Protein AF-A0A4Y3TX33-F1 (afdb_monomer_lite)

pLDDT: mean 84.89, std 13.94, range [36.28, 97.88]

Organism: NCBI:txid104098

Structure (mmCIF, N/CA/C/O backbone):
data_AF-A0A4Y3TX33-F1
#
_entry.id   AF-A0A4Y3TX33-F1
#
loop_
_atom_site.group_PDB
_atom_site.id
_atom_site.type_symbol
_atom_site.label_atom_id
_atom_site.label_alt_id
_atom_site.label_comp_id
_atom_site.label_asym_id
_atom_site.label_entity_id
_atom_site.label_seq_id
_atom_site.pdbx_PDB_ins_code
_atom_site.Cartn_x
_atom_site.Cartn_y
_atom_site.Cartn_z
_atom_site.occupancy
_atom_site.B_iso_or_equiv
_atom_site.auth_seq_id
_atom_site.auth_comp_id
_atom_site.auth_asym_id
_atom_site.auth_atom_id
_atom_site.pdbx_PDB_model_num
ATOM 1 N N . MET A 1 1 ? 17.173 27.881 -4.751 1.00 36.28 1 MET A N 1
ATOM 2 C CA . MET A 1 1 ? 17.541 26.828 -5.725 1.00 36.28 1 MET A CA 1
ATOM 3 C C . MET A 1 1 ? 16.267 26.089 -6.112 1.00 36.28 1 MET A C 1
ATOM 5 O O . MET A 1 1 ? 15.651 25.480 -5.254 1.00 36.28 1 MET A O 1
ATOM 9 N N . SER A 1 2 ? 15.791 26.279 -7.346 1.00 40.56 2 SER A N 1
ATOM 10 C CA . SER A 1 2 ? 14.469 25.826 -7.813 1.00 40.56 2 SER A CA 1
ATOM 11 C C . SER A 1 2 ? 14.466 24.320 -8.104 1.00 40.56 2 SER A C 1
ATOM 13 O O . SER A 1 2 ? 14.797 23.872 -9.203 1.00 40.56 2 SER A O 1
ATOM 15 N N . GLU A 1 3 ? 14.117 23.522 -7.097 1.00 45.66 3 GLU A N 1
ATOM 16 C CA . GLU A 1 3 ? 13.878 22.084 -7.227 1.00 45.66 3 GLU A CA 1
ATOM 17 C C . GLU A 1 3 ? 12.497 21.827 -7.835 1.00 45.66 3 GLU A C 1
ATOM 19 O O . GLU A 1 3 ? 11.519 21.589 -7.131 1.00 45.66 3 GLU A O 1
ATOM 24 N N . LYS A 1 4 ? 12.429 21.942 -9.164 1.00 48.56 4 LYS A N 1
ATOM 25 C CA . LYS A 1 4 ? 11.505 21.289 -10.116 1.00 48.56 4 LYS A CA 1
ATOM 26 C C . LYS A 1 4 ? 11.403 22.205 -11.328 1.00 48.56 4 LYS A C 1
ATOM 28 O O . LYS A 1 4 ? 10.457 22.978 -11.466 1.00 48.56 4 LYS A O 1
ATOM 33 N N . ARG A 1 5 ? 12.368 22.102 -12.246 1.00 52.81 5 ARG A N 1
ATOM 34 C CA . ARG A 1 5 ? 12.178 22.614 -13.609 1.00 52.81 5 ARG A CA 1
ATOM 35 C C . ARG A 1 5 ? 11.069 21.783 -14.262 1.00 52.81 5 ARG A C 1
ATOM 37 O O . ARG A 1 5 ? 11.331 20.731 -14.838 1.00 52.81 5 ARG A O 1
ATOM 44 N N . LYS A 1 6 ? 9.817 22.213 -14.099 1.00 59.69 6 LYS A N 1
ATOM 45 C CA . LYS A 1 6 ? 8.709 21.748 -14.934 1.00 59.69 6 LYS A CA 1
ATOM 46 C C . LYS A 1 6 ? 8.981 22.248 -16.354 1.00 59.69 6 LYS A C 1
ATOM 48 O O . LYS A 1 6 ? 9.400 23.386 -16.540 1.00 59.69 6 LYS A O 1
ATOM 53 N N . LEU A 1 7 ? 8.798 21.380 -17.343 1.00 69.06 7 LEU A N 1
ATOM 54 C CA . LEU A 1 7 ? 8.739 21.823 -18.732 1.00 69.06 7 LEU A CA 1
ATOM 55 C C . LEU A 1 7 ? 7.417 22.567 -18.920 1.00 69.06 7 LEU A C 1
ATOM 57 O O . LEU A 1 7 ? 6.369 22.034 -18.560 1.00 69.06 7 LEU A O 1
ATOM 61 N N . ASN A 1 8 ? 7.480 23.786 -19.450 1.00 75.94 8 ASN A N 1
ATOM 62 C CA . ASN A 1 8 ? 6.320 24.680 -19.538 1.00 75.94 8 ASN A CA 1
ATOM 63 C C . ASN A 1 8 ? 5.580 24.588 -20.881 1.00 75.94 8 ASN A C 1
ATOM 65 O O . ASN A 1 8 ? 4.462 25.078 -20.992 1.00 75.94 8 ASN A O 1
ATOM 69 N N . HIS A 1 9 ? 6.186 23.954 -21.887 1.00 78.44 9 HIS A N 1
ATOM 70 C CA . HIS A 1 9 ? 5.613 23.799 -23.223 1.00 78.44 9 HIS A CA 1
ATOM 71 C C . HIS A 1 9 ? 5.425 22.315 -23.543 1.00 78.44 9 HIS A C 1
ATOM 73 O O . HIS A 1 9 ? 6.318 21.503 -23.283 1.00 78.44 9 HIS A O 1
ATOM 79 N N . SER A 1 10 ? 4.261 21.966 -24.093 1.00 80.81 10 SER A N 1
ATOM 80 C CA . SER A 1 10 ? 3.898 20.603 -24.479 1.00 80.81 10 SER A CA 1
ATOM 81 C C . SER A 1 10 ? 3.452 20.545 -25.939 1.00 80.81 10 SER A C 1
ATOM 83 O O . SER A 1 10 ? 2.805 21.456 -26.450 1.00 80.81 10 SER A O 1
ATOM 85 N N . LEU A 1 11 ? 3.805 19.443 -26.598 1.00 84.19 11 LEU A N 1
ATOM 86 C CA . LEU A 1 11 ? 3.319 19.061 -27.918 1.00 84.19 11 LEU A CA 1
ATOM 87 C C . LEU A 1 11 ? 2.637 17.699 -27.772 1.00 84.19 11 LEU A C 1
ATOM 89 O O . LEU A 1 11 ? 3.235 16.775 -27.218 1.00 84.19 11 LEU A O 1
ATOM 93 N N . LEU A 1 12 ? 1.394 17.579 -28.239 1.00 88.25 12 LEU A N 1
ATOM 94 C CA . LEU A 1 12 ? 0.659 16.316 -28.237 1.00 88.25 12 LEU A CA 1
ATOM 95 C C . LEU A 1 12 ? 0.746 15.689 -29.627 1.00 88.25 12 LEU A C 1
ATOM 97 O O . LEU A 1 12 ? 0.322 16.292 -30.609 1.00 88.25 12 LEU A O 1
ATOM 101 N N . VAL A 1 13 ? 1.291 14.477 -29.694 1.00 88.00 13 VAL A N 1
ATOM 102 C CA . VAL A 1 13 ? 1.445 13.715 -30.937 1.00 88.00 13 VAL A CA 1
ATOM 103 C C . VAL A 1 13 ? 0.616 12.445 -30.820 1.00 88.00 13 VAL A C 1
ATOM 105 O O . VAL A 1 13 ? 0.720 11.729 -29.825 1.00 88.00 13 VAL A O 1
ATOM 108 N N . ARG A 1 14 ? -0.219 12.176 -31.826 1.00 92.69 14 ARG A N 1
ATOM 109 C CA . ARG A 1 14 ? -0.932 10.902 -31.954 1.00 92.69 14 ARG A CA 1
ATOM 110 C C . ARG A 1 14 ? -0.069 9.948 -32.766 1.00 92.69 14 ARG A C 1
ATOM 112 O O . ARG A 1 14 ? 0.432 10.330 -33.819 1.00 92.69 14 ARG A O 1
ATOM 119 N N . LEU A 1 15 ? 0.104 8.742 -32.250 1.00 92.25 15 LEU A N 1
ATOM 120 C CA . LEU A 1 15 ? 0.866 7.669 -32.873 1.00 92.25 15 LEU A CA 1
ATOM 121 C C . LEU A 1 15 ? -0.085 6.502 -33.123 1.00 92.25 15 LEU A C 1
ATOM 123 O O . LEU A 1 15 ? -1.065 6.353 -32.390 1.00 92.25 15 LEU A O 1
ATOM 127 N N . ASP A 1 16 ? 0.207 5.696 -34.137 1.00 95.25 16 ASP A N 1
ATOM 128 C CA . ASP A 1 16 ? -0.404 4.377 -34.249 1.00 95.25 16 ASP A CA 1
ATOM 129 C C . ASP A 1 16 ? 0.120 3.431 -33.151 1.00 95.25 16 ASP A C 1
ATOM 131 O O . ASP A 1 16 ? 1.139 3.692 -32.493 1.00 95.25 16 ASP A O 1
ATOM 135 N N . ASP A 1 17 ? -0.608 2.335 -32.940 1.00 92.56 17 ASP A N 1
ATOM 136 C CA . ASP A 1 17 ? -0.328 1.384 -31.863 1.00 92.56 17 ASP A CA 1
ATOM 137 C C . ASP A 1 17 ? 1.022 0.665 -32.041 1.00 92.56 17 ASP A C 1
ATOM 139 O O . ASP A 1 17 ? 1.701 0.391 -31.047 1.00 92.56 17 ASP A O 1
ATOM 143 N N . ASP A 1 18 ? 1.451 0.398 -33.283 1.00 95.88 18 ASP A N 1
ATOM 144 C CA . ASP A 1 18 ? 2.720 -0.293 -33.563 1.00 95.88 18 ASP A CA 1
ATOM 145 C C . ASP A 1 18 ? 3.915 0.596 -33.195 1.00 95.88 18 ASP A C 1
ATOM 147 O O . ASP A 1 18 ? 4.807 0.195 -32.439 1.00 95.88 18 ASP A O 1
ATOM 151 N N . LEU A 1 19 ? 3.910 1.847 -33.657 1.00 93.00 19 LEU A N 1
ATOM 152 C CA . LEU A 1 19 ? 4.954 2.821 -33.369 1.00 93.00 19 LEU A CA 1
ATOM 153 C C . LEU A 1 19 ? 5.006 3.154 -31.875 1.00 93.00 19 LEU A C 1
ATOM 155 O O . LEU A 1 19 ? 6.095 3.217 -31.291 1.00 93.00 19 LEU A O 1
ATOM 159 N N . TYR A 1 20 ? 3.848 3.316 -31.231 1.00 93.19 20 TYR A N 1
ATOM 160 C CA . TYR A 1 20 ? 3.780 3.513 -29.784 1.00 93.19 20 TYR A CA 1
ATOM 161 C C . TYR A 1 20 ? 4.351 2.313 -29.011 1.00 93.19 20 TYR A C 1
ATOM 163 O O . TYR A 1 20 ? 5.134 2.492 -28.065 1.00 93.19 20 TYR A O 1
ATOM 171 N N . GLY A 1 21 ? 4.016 1.091 -29.437 1.00 90.88 21 GLY A N 1
ATOM 172 C CA . GLY A 1 21 ? 4.545 -0.149 -28.874 1.00 90.88 21 GLY A CA 1
ATOM 173 C C . GLY A 1 21 ? 6.070 -0.215 -28.958 1.00 90.88 21 GLY A C 1
ATOM 174 O O . GLY A 1 21 ? 6.739 -0.411 -27.938 1.00 90.88 21 GLY A O 1
ATOM 175 N N 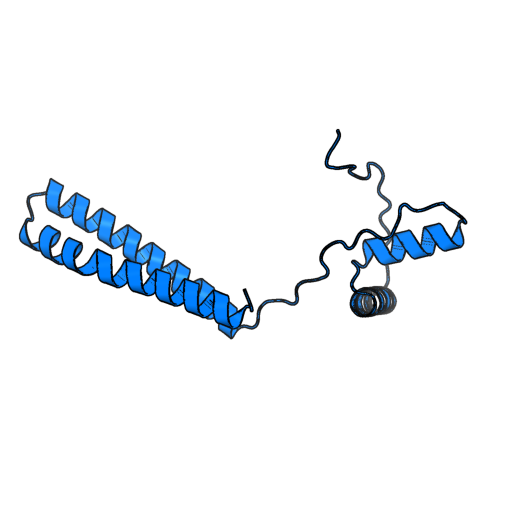. ARG A 1 22 ? 6.636 0.060 -30.139 1.00 94.81 22 ARG A N 1
ATOM 176 C CA . ARG A 1 22 ? 8.093 0.075 -30.370 1.00 94.81 22 ARG A CA 1
ATOM 177 C C . ARG A 1 22 ? 8.816 1.108 -29.510 1.00 94.81 22 ARG A C 1
ATOM 179 O O . ARG A 1 22 ? 9.846 0.793 -28.913 1.00 94.81 22 ARG A O 1
ATOM 186 N N . ILE A 1 23 ? 8.285 2.330 -29.405 1.00 93.19 23 ILE A N 1
ATOM 187 C CA . ILE A 1 23 ? 8.865 3.388 -28.556 1.00 93.19 23 ILE A CA 1
ATOM 188 C C . ILE A 1 23 ? 8.885 2.942 -27.093 1.00 93.19 23 ILE A C 1
ATOM 190 O O . ILE A 1 23 ? 9.881 3.134 -26.391 1.00 93.19 23 ILE A O 1
ATOM 194 N N . THR A 1 24 ? 7.799 2.326 -26.631 1.00 90.44 24 THR A N 1
ATOM 195 C CA . THR A 1 24 ? 7.667 1.864 -25.247 1.00 90.44 24 THR A CA 1
ATOM 196 C C . THR A 1 24 ? 8.634 0.721 -24.939 1.00 90.44 24 THR A C 1
ATOM 198 O O . THR A 1 24 ? 9.283 0.726 -23.889 1.00 90.44 24 THR A O 1
ATOM 201 N N . GLU A 1 25 ? 8.791 -0.233 -25.857 1.00 90.31 25 GLU A N 1
ATOM 202 C CA . GLU A 1 25 ? 9.738 -1.338 -25.704 1.00 90.31 25 GLU A CA 1
ATOM 203 C C . GLU A 1 25 ? 11.193 -0.843 -25.693 1.00 90.31 25 GLU A C 1
ATOM 205 O O . GLU A 1 25 ? 11.979 -1.215 -24.818 1.00 90.31 25 GLU A O 1
ATOM 210 N N . GLN A 1 26 ? 11.541 0.060 -26.609 1.00 90.94 26 GLN A N 1
ATOM 211 C CA . GLN A 1 26 ? 12.865 0.675 -26.680 1.00 90.94 26 GLN A CA 1
ATOM 212 C C . GLN A 1 26 ? 13.184 1.472 -25.406 1.00 90.94 26 GLN A C 1
ATOM 214 O O . GLN A 1 26 ? 14.292 1.385 -24.874 1.00 90.94 26 GLN A O 1
ATOM 219 N N . ALA A 1 27 ? 12.208 2.218 -24.880 1.00 87.31 27 ALA A N 1
ATOM 220 C CA . ALA A 1 27 ? 12.358 2.971 -23.638 1.00 87.31 27 ALA A CA 1
ATOM 221 C C . ALA A 1 27 ? 12.607 2.036 -22.445 1.00 87.31 27 ALA A C 1
ATOM 223 O O . ALA A 1 27 ? 13.504 2.293 -21.640 1.00 87.31 27 ALA A O 1
ATOM 224 N N . ARG A 1 28 ? 11.890 0.903 -22.391 1.00 83.44 28 ARG A N 1
ATOM 225 C CA . ARG A 1 28 ? 12.109 -0.155 -21.396 1.00 83.44 28 ARG A CA 1
ATOM 226 C C . ARG A 1 28 ? 13.525 -0.729 -21.483 1.00 83.44 28 ARG A C 1
ATOM 228 O O . ARG A 1 28 ? 14.180 -0.836 -20.453 1.00 83.44 28 ARG A O 1
ATOM 235 N N . ARG A 1 29 ? 14.022 -1.055 -22.683 1.00 85.00 29 ARG A N 1
ATOM 236 C CA . ARG A 1 29 ? 15.390 -1.587 -22.878 1.00 85.00 29 ARG A CA 1
ATOM 237 C C . ARG A 1 29 ? 16.485 -0.620 -22.405 1.00 85.00 29 ARG A C 1
ATOM 239 O O . ARG A 1 29 ? 17.566 -1.063 -22.038 1.00 85.00 29 ARG A O 1
ATOM 246 N N . GLN A 1 30 ? 16.217 0.687 -22.420 1.00 83.62 30 GLN A N 1
ATOM 247 C CA . GLN A 1 30 ? 17.178 1.735 -22.049 1.00 83.62 30 GLN A CA 1
ATOM 248 C C . GLN A 1 30 ? 17.006 2.283 -20.621 1.00 83.62 30 GLN A C 1
ATOM 250 O O . GLN A 1 30 ? 17.718 3.225 -20.248 1.00 83.62 30 GLN A O 1
ATOM 255 N N . ASP A 1 31 ? 16.076 1.711 -19.848 1.00 80.06 31 ASP A N 1
ATOM 256 C CA . ASP A 1 31 ? 15.717 2.133 -18.490 1.00 80.06 31 ASP A CA 1
ATOM 257 C C . ASP A 1 31 ? 15.334 3.627 -18.405 1.00 80.06 31 ASP A C 1
ATOM 259 O O . ASP A 1 31 ? 15.778 4.381 -17.539 1.00 80.06 31 ASP A O 1
ATOM 263 N N . VAL A 1 32 ? 14.533 4.098 -19.367 1.00 81.62 32 VAL A N 1
ATOM 264 C CA . VAL A 1 32 ? 14.027 5.480 -19.431 1.00 81.62 32 VAL A CA 1
ATOM 265 C C . VAL A 1 32 ? 12.525 5.501 -19.711 1.00 81.62 32 VAL A C 1
ATOM 267 O O . VAL A 1 32 ? 11.934 4.516 -20.144 1.00 81.62 32 VAL A O 1
ATOM 270 N N . THR A 1 33 ? 11.870 6.641 -19.484 1.00 83.25 33 THR A N 1
ATOM 271 C CA . THR A 1 33 ? 10.468 6.820 -19.895 1.00 83.25 33 THR A CA 1
ATOM 272 C C . THR A 1 33 ? 10.369 7.060 -21.404 1.00 83.25 33 THR A C 1
ATOM 274 O O . THR A 1 33 ? 11.263 7.674 -21.991 1.00 83.25 33 THR A O 1
ATOM 277 N N . ALA A 1 34 ? 9.257 6.651 -22.029 1.00 86.69 34 ALA A N 1
ATOM 278 C CA . ALA A 1 34 ? 8.992 6.900 -23.453 1.00 86.69 34 ALA A CA 1
ATOM 279 C C . ALA A 1 34 ? 9.135 8.390 -23.819 1.00 86.69 34 ALA A C 1
ATOM 281 O O . ALA A 1 34 ? 9.808 8.738 -24.785 1.00 86.69 34 ALA A O 1
ATOM 282 N N . ASN A 1 35 ? 8.618 9.290 -22.976 1.00 86.44 35 ASN A N 1
ATOM 283 C CA . ASN A 1 35 ? 8.751 10.738 -23.172 1.00 86.44 35 ASN A CA 1
ATOM 284 C C . ASN A 1 35 ? 10.208 11.219 -23.106 1.00 86.44 35 ASN A C 1
ATOM 286 O O . ASN A 1 35 ? 10.590 12.156 -23.804 1.00 86.44 35 ASN A O 1
ATOM 290 N N . SER A 1 36 ? 11.038 10.632 -22.241 1.00 84.81 36 SER A N 1
ATOM 291 C CA . SER A 1 36 ? 12.469 10.955 -22.191 1.00 84.81 36 SER A CA 1
ATOM 292 C C . SER A 1 36 ? 13.213 10.423 -23.409 1.00 84.81 36 SER A C 1
ATOM 294 O O . SER A 1 36 ? 14.066 11.135 -23.930 1.00 84.81 36 SER A O 1
ATOM 296 N N . LEU A 1 37 ? 12.857 9.228 -23.890 1.00 88.31 37 LEU A N 1
ATOM 297 C CA . LEU A 1 37 ? 13.407 8.670 -25.122 1.00 88.31 37 LEU A CA 1
ATOM 298 C C . LEU A 1 37 ? 13.088 9.570 -26.324 1.00 88.31 37 LEU A C 1
ATOM 300 O O . LEU A 1 37 ? 14.010 10.014 -26.995 1.00 88.31 37 LEU A O 1
ATOM 304 N N . VAL A 1 38 ? 11.814 9.921 -26.532 1.00 90.12 38 VAL A N 1
ATOM 305 C CA . VAL A 1 38 ? 11.380 10.776 -27.654 1.00 90.12 38 VAL A CA 1
ATOM 306 C C . VAL A 1 38 ? 12.069 12.139 -27.618 1.00 90.12 38 VAL A C 1
ATOM 308 O O . VAL A 1 38 ? 12.625 12.574 -28.623 1.00 90.12 38 VAL A O 1
ATOM 311 N N . ARG A 1 39 ? 12.108 12.801 -26.453 1.00 86.12 39 ARG A N 1
ATOM 312 C CA . ARG A 1 39 ? 12.798 14.096 -26.310 1.00 86.12 39 ARG A CA 1
ATOM 313 C C . ARG A 1 39 ? 14.285 13.997 -26.626 1.00 86.12 39 ARG A C 1
ATOM 315 O O . ARG A 1 39 ? 14.822 14.909 -27.243 1.00 86.12 39 ARG A O 1
ATOM 322 N N . ARG A 1 40 ? 14.934 12.903 -26.219 1.00 85.81 40 ARG A N 1
ATOM 323 C CA . ARG A 1 40 ? 16.340 12.653 -26.531 1.00 85.81 40 ARG A CA 1
ATOM 324 C C . ARG A 1 40 ? 16.556 12.486 -28.026 1.00 85.81 40 ARG A C 1
ATOM 326 O O . ARG A 1 40 ? 17.354 13.215 -28.593 1.00 85.81 40 ARG A O 1
ATOM 333 N N . THR A 1 41 ? 15.784 11.616 -28.666 1.00 89.69 41 THR A N 1
ATOM 334 C CA . THR A 1 41 ? 15.878 11.380 -30.110 1.00 89.69 41 THR A CA 1
ATOM 335 C C . THR A 1 41 ? 15.633 12.654 -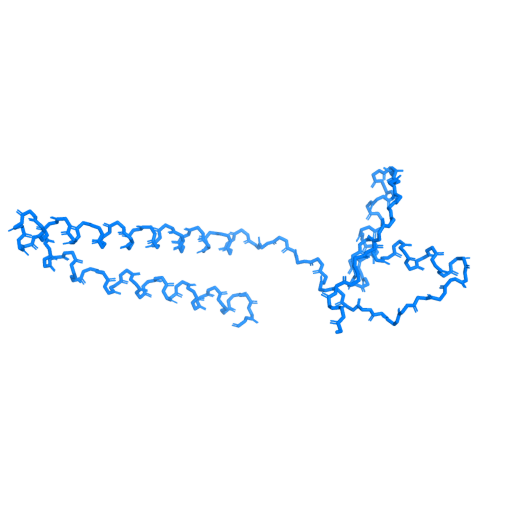30.917 1.00 89.69 41 THR A C 1
ATOM 337 O O . THR A 1 41 ? 16.367 12.929 -31.863 1.00 89.69 41 THR A O 1
ATOM 340 N N . MET A 1 42 ? 14.645 13.467 -30.533 1.00 90.31 42 MET A N 1
ATOM 341 C CA . MET A 1 42 ? 14.386 14.750 -31.191 1.00 90.31 42 MET A CA 1
ATOM 342 C C . MET A 1 42 ? 15.532 15.738 -30.988 1.00 90.31 42 MET A C 1
ATOM 344 O O . MET A 1 42 ? 15.941 16.390 -31.942 1.00 90.31 42 MET A O 1
ATOM 348 N N . ALA A 1 43 ? 16.059 15.850 -29.770 1.00 88.19 43 ALA A N 1
ATOM 349 C CA . ALA A 1 43 ? 17.165 16.756 -29.502 1.00 88.19 43 ALA A CA 1
ATOM 350 C C . ALA A 1 43 ? 18.435 16.345 -30.255 1.00 88.19 43 ALA A C 1
ATOM 352 O O . ALA A 1 43 ? 19.065 17.201 -30.864 1.00 88.19 43 ALA A O 1
ATOM 353 N N . ASP A 1 44 ? 18.747 15.047 -30.296 1.00 87.12 44 ASP A N 1
ATOM 354 C CA . ASP A 1 44 ? 19.865 14.504 -31.072 1.00 87.12 44 ASP A CA 1
ATOM 355 C C . ASP A 1 44 ? 19.684 14.817 -32.571 1.00 87.12 44 ASP A C 1
ATOM 357 O O . ASP A 1 44 ? 20.611 15.281 -33.229 1.00 87.12 44 ASP A O 1
ATOM 361 N N . THR A 1 45 ? 18.463 14.658 -33.101 1.00 92.12 45 THR A N 1
ATOM 362 C CA . THR A 1 45 ? 18.133 14.966 -34.508 1.00 92.12 45 THR A CA 1
ATOM 363 C C . THR A 1 45 ? 18.254 16.462 -34.821 1.00 92.12 45 THR A C 1
ATOM 365 O O . THR A 1 45 ? 18.694 16.841 -35.902 1.00 92.12 45 THR A O 1
ATOM 368 N N . LEU A 1 46 ? 17.876 17.325 -33.877 1.00 92.00 46 LEU A N 1
ATOM 369 C CA . LEU A 1 46 ? 17.890 18.783 -34.031 1.00 92.00 46 LEU A CA 1
ATOM 370 C C . LEU A 1 46 ? 19.217 19.425 -33.594 1.00 92.00 46 LEU A C 1
ATOM 372 O O . LEU A 1 46 ? 19.305 20.650 -33.547 1.00 92.00 46 LEU A O 1
ATOM 376 N N . SER A 1 47 ? 20.239 18.630 -33.250 1.00 87.31 47 SER A N 1
ATOM 377 C CA . SER A 1 47 ? 21.497 19.109 -32.649 1.00 87.31 47 SER A CA 1
ATOM 378 C C . SER A 1 47 ? 21.285 20.008 -31.417 1.00 87.31 47 SER A C 1
ATOM 380 O O . SER A 1 47 ? 22.048 20.941 -31.165 1.00 87.31 47 SER A O 1
ATOM 382 N N . TYR A 1 48 ? 20.226 19.753 -30.645 1.00 82.69 48 TYR A N 1
ATOM 383 C CA . TYR A 1 48 ? 19.876 20.538 -29.469 1.00 82.69 48 TYR A CA 1
ATOM 384 C C . TYR A 1 48 ? 20.579 19.987 -28.219 1.00 82.69 48 TYR A C 1
ATOM 386 O O . TYR A 1 48 ? 20.436 18.801 -27.906 1.00 82.69 48 TYR A O 1
ATOM 394 N N . PRO A 1 49 ? 21.304 20.821 -27.451 1.00 78.38 49 PRO A N 1
ATOM 395 C CA . PRO A 1 49 ? 22.023 20.355 -26.275 1.00 78.38 49 PRO A CA 1
ATOM 396 C C . PRO A 1 49 ? 21.050 19.961 -25.160 1.00 78.38 49 PRO A C 1
ATOM 398 O O . PRO A 1 49 ? 20.305 20.789 -24.631 1.00 78.38 49 PRO A O 1
ATOM 401 N N . LEU A 1 50 ? 21.088 18.689 -24.759 1.00 70.12 50 LEU A N 1
ATOM 402 C CA . LEU A 1 50 ? 20.361 18.209 -23.589 1.00 70.12 50 LEU A CA 1
ATOM 403 C C . LEU A 1 50 ? 21.232 18.225 -22.331 1.00 70.12 50 LEU A C 1
ATOM 405 O O . LEU A 1 50 ? 22.432 17.953 -22.400 1.00 70.12 50 LEU A O 1
ATOM 409 N N . PRO A 1 51 ? 20.634 18.483 -21.153 1.00 68.06 51 PRO A N 1
ATOM 410 C CA . PRO A 1 51 ? 21.313 18.243 -19.890 1.00 68.06 51 PRO A CA 1
ATOM 411 C C . PRO A 1 51 ? 21.700 16.756 -19.756 1.00 68.06 51 PRO A C 1
ATOM 413 O O . PRO A 1 51 ? 21.046 15.892 -20.352 1.00 68.06 51 PRO A O 1
ATOM 416 N N . PRO A 1 52 ? 22.735 16.438 -18.955 1.00 65.25 52 PRO A N 1
ATOM 417 C CA . PRO A 1 52 ? 23.208 15.069 -18.768 1.00 65.25 52 PRO A CA 1
ATOM 418 C C . PRO A 1 52 ? 22.075 14.132 -18.336 1.00 65.25 52 PRO A C 1
ATOM 420 O O . PRO A 1 52 ? 21.159 14.544 -17.619 1.00 65.25 52 PRO A O 1
ATOM 423 N N . LYS A 1 53 ? 22.147 12.869 -18.790 1.00 61.53 53 LYS A N 1
ATOM 424 C CA . LYS A 1 53 ? 21.114 11.834 -18.607 1.00 61.53 53 LYS A CA 1
ATOM 425 C C . LYS A 1 53 ? 20.675 11.772 -17.141 1.00 61.53 53 LYS A C 1
ATOM 427 O O . LYS A 1 53 ? 21.354 11.185 -16.306 1.00 61.53 53 LYS A O 1
ATOM 432 N N . GLN A 1 54 ? 19.514 12.346 -16.837 1.00 57.31 54 GLN A N 1
ATOM 433 C CA . GLN A 1 54 ? 18.871 12.144 -15.547 1.00 57.31 54 GLN A CA 1
ATOM 434 C C . GLN A 1 54 ? 18.151 10.800 -15.591 1.00 57.31 54 GLN A C 1
ATOM 436 O O . GLN A 1 54 ? 17.229 10.597 -16.386 1.00 57.31 54 GLN A O 1
ATOM 441 N N . THR A 1 55 ? 18.591 9.870 -14.750 1.00 53.44 55 THR A N 1
ATOM 442 C CA . THR A 1 55 ? 17.901 8.609 -14.490 1.00 53.44 55 THR A CA 1
ATOM 443 C C . THR A 1 55 ? 16.609 8.917 -13.738 1.00 53.44 55 THR A C 1
ATOM 445 O O . THR A 1 55 ? 16.537 8.929 -12.512 1.00 53.44 55 THR A O 1
ATOM 448 N N . VAL A 1 56 ? 15.551 9.232 -14.479 1.00 57.09 56 VAL A N 1
ATOM 449 C CA . VAL A 1 56 ? 14.204 9.204 -13.909 1.00 57.09 56 VAL A CA 1
ATOM 450 C C . VAL A 1 56 ? 13.909 7.737 -13.629 1.00 57.09 56 VAL A C 1
ATOM 452 O O . VAL A 1 56 ? 13.975 6.945 -14.566 1.00 57.09 56 VAL A O 1
ATOM 455 N N . LYS A 1 57 ? 13.628 7.384 -12.361 1.00 54.22 57 LYS A N 1
ATOM 456 C CA . LYS A 1 57 ? 13.274 6.012 -11.957 1.00 54.22 57 LYS A CA 1
ATOM 457 C C . LYS A 1 57 ? 12.321 5.421 -12.988 1.00 54.22 57 LYS A C 1
ATOM 459 O O . LYS A 1 57 ? 11.232 5.957 -13.207 1.00 54.22 57 LYS A O 1
ATOM 464 N N . ALA A 1 58 ? 12.801 4.375 -13.644 1.00 56.97 58 ALA A N 1
ATOM 465 C CA . ALA A 1 58 ? 12.119 3.730 -14.735 1.00 56.97 58 ALA A CA 1
ATOM 466 C C . ALA A 1 58 ? 10.762 3.174 -14.311 1.00 56.97 58 ALA A C 1
ATOM 468 O O . ALA A 1 58 ? 10.433 3.062 -13.127 1.00 56.97 58 ALA A O 1
ATOM 469 N N . PHE A 1 59 ? 9.986 2.837 -15.336 1.00 52.25 59 PHE A N 1
ATOM 470 C CA . PHE A 1 59 ? 8.766 2.054 -15.262 1.00 52.25 59 PHE A CA 1
ATOM 471 C C . PHE A 1 59 ? 8.880 0.959 -14.189 1.00 52.25 59 PHE A C 1
ATOM 473 O O . PHE A 1 59 ? 9.590 -0.028 -14.372 1.00 52.25 59 PHE A O 1
ATOM 480 N N . ALA A 1 60 ? 8.185 1.134 -13.063 1.00 59.38 60 ALA A N 1
ATOM 481 C CA . ALA A 1 60 ? 8.009 0.051 -12.112 1.00 59.38 60 ALA A CA 1
ATOM 482 C C . ALA A 1 60 ? 6.978 -0.904 -12.729 1.00 59.38 60 ALA A C 1
ATOM 484 O O . ALA A 1 60 ? 5.847 -0.465 -12.970 1.00 59.38 60 ALA A O 1
ATOM 485 N N . PRO A 1 61 ? 7.331 -2.169 -13.030 1.00 61.81 61 PRO A N 1
ATOM 486 C CA . PRO A 1 61 ? 6.346 -3.126 -13.507 1.00 61.81 61 PRO A CA 1
ATOM 487 C C . PRO A 1 61 ? 5.176 -3.197 -12.515 1.00 61.81 61 PRO A C 1
ATOM 489 O O . PRO A 1 61 ? 5.385 -3.004 -11.308 1.00 61.81 61 PRO A O 1
ATOM 492 N N . PRO A 1 62 ? 3.940 -3.438 -12.994 1.00 65.94 62 PRO A N 1
ATOM 493 C CA . PRO A 1 62 ? 2.813 -3.636 -12.098 1.00 65.94 62 PRO A CA 1
ATOM 494 C C . PRO A 1 62 ? 3.183 -4.725 -11.093 1.00 65.94 62 PRO A C 1
ATOM 496 O O . PRO A 1 62 ? 3.751 -5.755 -11.462 1.00 65.94 62 PRO A O 1
ATOM 499 N N . LYS A 1 63 ? 2.917 -4.462 -9.809 1.00 73.75 63 LYS A N 1
ATOM 500 C CA . LYS A 1 63 ? 3.267 -5.408 -8.748 1.00 73.75 63 LYS A CA 1
ATOM 501 C C . LYS A 1 63 ? 2.629 -6.764 -9.057 1.00 73.75 63 LYS A C 1
ATOM 503 O O . LYS A 1 63 ? 1.463 -6.768 -9.460 1.00 73.75 63 LYS A O 1
ATOM 508 N N . PRO A 1 64 ? 3.343 -7.883 -8.855 1.00 84.12 64 PRO A N 1
ATOM 509 C CA . PRO A 1 64 ? 2.749 -9.204 -8.996 1.00 84.12 64 PRO A CA 1
ATOM 510 C C . PRO A 1 64 ? 1.456 -9.323 -8.180 1.00 84.12 64 PRO A C 1
ATOM 512 O O . PRO A 1 64 ? 1.365 -8.745 -7.095 1.00 84.12 64 PRO A O 1
ATOM 515 N N . GLU A 1 65 ? 0.474 -10.080 -8.672 1.00 84.56 65 GLU A N 1
ATOM 516 C CA . GLU A 1 65 ? -0.838 -10.214 -8.014 1.00 84.5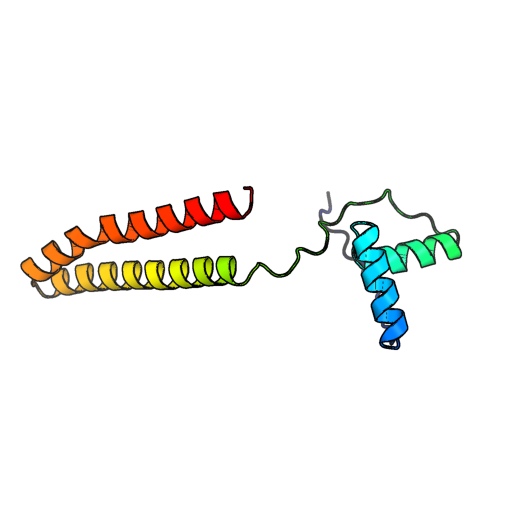6 65 GLU A CA 1
ATOM 517 C C . GLU A 1 65 ? -0.715 -10.665 -6.550 1.00 84.56 65 GLU A C 1
ATOM 519 O O . GLU A 1 65 ? -1.341 -10.082 -5.671 1.00 84.56 65 GLU A O 1
ATOM 524 N N . TYR A 1 66 ? 0.202 -11.589 -6.243 1.00 82.62 66 TYR A N 1
ATOM 525 C CA . TYR A 1 66 ? 0.438 -12.032 -4.863 1.00 82.62 66 TYR A CA 1
ATOM 526 C C . TYR A 1 66 ? 0.916 -10.902 -3.927 1.00 82.62 66 TYR A C 1
ATOM 528 O O . TYR A 1 66 ? 0.612 -10.910 -2.736 1.00 82.62 66 TYR A O 1
ATOM 536 N N . ILE A 1 67 ? 1.635 -9.896 -4.445 1.00 86.75 67 ILE A N 1
ATOM 537 C CA . ILE A 1 67 ? 2.006 -8.706 -3.667 1.00 86.75 67 ILE A CA 1
ATOM 538 C C . ILE A 1 67 ? 0.787 -7.811 -3.459 1.00 86.75 67 ILE A C 1
ATOM 540 O O . ILE A 1 67 ? 0.628 -7.252 -2.376 1.00 86.75 67 ILE A O 1
ATOM 544 N N . LYS A 1 68 ? -0.080 -7.662 -4.468 1.00 88.25 68 LYS A N 1
ATOM 545 C CA . LYS A 1 68 ? -1.315 -6.876 -4.332 1.00 88.25 68 LYS A CA 1
ATOM 546 C C . LYS A 1 68 ? -2.232 -7.465 -3.261 1.00 88.25 68 LYS A C 1
ATOM 548 O O . LYS A 1 68 ? -2.758 -6.700 -2.456 1.00 88.25 68 LYS A O 1
ATOM 553 N N . GLU A 1 69 ? -2.346 -8.789 -3.180 1.00 90.62 69 GLU A N 1
ATOM 554 C CA . GLU A 1 69 ? -3.105 -9.445 -2.107 1.00 90.62 69 GLU A CA 1
ATOM 555 C C . GLU A 1 69 ? -2.522 -9.157 -0.718 1.00 90.62 69 GLU A C 1
ATOM 557 O O . GLU A 1 69 ? -3.269 -8.878 0.215 1.00 90.62 69 GLU A O 1
ATOM 562 N N . LEU A 1 70 ? -1.192 -9.101 -0.570 1.00 90.81 70 LEU A N 1
ATOM 563 C CA . LEU A 1 70 ? -0.573 -8.676 0.695 1.00 90.81 70 LEU A CA 1
ATOM 564 C C . LEU A 1 70 ? -0.904 -7.223 1.061 1.00 90.81 70 LEU A C 1
ATOM 566 O O . LEU A 1 70 ? -1.049 -6.905 2.242 1.00 90.81 70 LEU A O 1
ATOM 570 N N . TYR A 1 71 ? -1.023 -6.334 0.072 1.00 89.56 71 TYR A N 1
ATOM 571 C CA . TYR A 1 71 ? -1.470 -4.958 0.300 1.00 89.56 71 TYR A CA 1
ATOM 572 C C . TYR A 1 71 ? -2.926 -4.898 0.764 1.00 89.56 71 TYR A C 1
ATOM 574 O O . TYR A 1 71 ? -3.199 -4.211 1.747 1.00 89.56 71 TYR A O 1
ATOM 582 N N . ARG A 1 72 ? -3.822 -5.647 0.111 1.00 92.31 72 ARG A N 1
ATOM 583 C CA . ARG A 1 72 ? -5.237 -5.744 0.502 1.00 92.31 72 ARG A CA 1
ATOM 584 C C . ARG A 1 72 ? -5.388 -6.312 1.907 1.00 92.31 72 ARG A C 1
ATOM 586 O O . ARG A 1 72 ? -6.049 -5.714 2.745 1.00 92.31 72 ARG A O 1
ATOM 593 N N . LEU A 1 73 ? -4.690 -7.408 2.204 1.00 93.75 73 LEU A N 1
ATOM 594 C CA . LEU A 1 73 ? -4.718 -8.027 3.527 1.00 93.75 73 LEU A CA 1
ATOM 595 C C . LEU A 1 73 ? -4.226 -7.061 4.614 1.00 93.75 73 LEU A C 1
ATOM 597 O O . LEU A 1 73 ? -4.826 -6.970 5.685 1.00 93.75 73 LEU A O 1
ATOM 601 N N . ARG A 1 74 ? -3.157 -6.302 4.343 1.00 93.31 74 ARG A N 1
ATOM 602 C CA . ARG A 1 74 ? -2.659 -5.268 5.263 1.00 93.31 74 ARG A CA 1
ATOM 603 C C . ARG A 1 74 ? -3.711 -4.188 5.524 1.00 93.31 74 ARG A C 1
ATOM 605 O O . ARG A 1 74 ? -3.844 -3.758 6.666 1.00 93.31 74 ARG A O 1
ATOM 612 N N . GLU A 1 75 ? -4.403 -3.733 4.486 1.00 91.88 75 GLU A N 1
ATOM 613 C CA . GLU A 1 75 ? -5.463 -2.728 4.586 1.00 91.88 75 GLU A CA 1
ATOM 614 C C . GLU A 1 75 ? -6.628 -3.240 5.437 1.00 91.88 75 GLU A C 1
ATOM 616 O O . GLU A 1 75 ? -6.915 -2.639 6.471 1.00 91.88 75 GLU A O 1
ATOM 621 N N . SER A 1 76 ? -7.175 -4.418 5.126 1.00 95.12 76 SER A N 1
ATOM 622 C CA . SER A 1 76 ? -8.255 -5.027 5.915 1.00 95.12 76 SER A CA 1
ATOM 623 C C . SER A 1 76 ? -7.862 -5.267 7.378 1.00 95.12 76 SER A C 1
ATOM 625 O O . SER A 1 76 ? -8.662 -5.059 8.287 1.00 95.12 76 SER A O 1
ATOM 627 N N . THR A 1 77 ? -6.611 -5.659 7.642 1.00 93.19 77 THR A N 1
ATOM 628 C CA . THR A 1 77 ? -6.127 -5.852 9.022 1.00 93.19 77 THR A CA 1
ATOM 629 C C . THR A 1 77 ? -6.000 -4.516 9.770 1.00 93.19 77 THR A C 1
ATOM 631 O O . THR A 1 77 ? -6.266 -4.441 10.970 1.00 93.19 77 THR A O 1
ATOM 634 N N . ALA A 1 78 ? -5.612 -3.439 9.080 1.00 89.44 78 ALA A N 1
ATOM 635 C CA . ALA A 1 78 ? -5.548 -2.105 9.672 1.00 89.44 78 ALA A CA 1
ATOM 636 C C . ALA A 1 78 ? -6.949 -1.544 9.969 1.00 89.44 78 ALA A C 1
ATOM 638 O O . ALA A 1 78 ? -7.151 -0.962 11.036 1.00 89.44 78 ALA A O 1
ATOM 639 N N . GLU A 1 79 ? -7.914 -1.763 9.075 1.00 93.94 79 GLU A N 1
ATOM 640 C CA . GLU A 1 79 ? -9.325 -1.422 9.295 1.00 93.94 79 GLU A CA 1
ATOM 641 C C . GLU A 1 79 ? -9.898 -2.167 10.504 1.00 93.94 79 GLU A C 1
ATOM 643 O O . GLU A 1 79 ? -10.492 -1.541 11.383 1.00 93.94 79 GLU A O 1
ATOM 648 N N . LEU A 1 80 ? -9.636 -3.475 10.608 1.00 94.94 80 LEU A N 1
ATOM 649 C CA . LEU A 1 80 ? -10.009 -4.284 11.769 1.00 94.94 80 LEU A CA 1
ATOM 650 C C . LEU A 1 80 ? -9.420 -3.713 13.067 1.00 94.94 80 LEU A C 1
ATOM 652 O O . LEU A 1 80 ? -10.134 -3.574 14.058 1.00 94.94 80 LEU A O 1
ATOM 656 N N . CYS A 1 81 ? -8.136 -3.338 13.062 1.00 93.38 81 CYS A N 1
ATOM 657 C CA . CYS A 1 81 ? -7.492 -2.715 14.219 1.00 93.38 81 CYS A CA 1
ATOM 658 C C . CYS A 1 81 ? -8.173 -1.394 14.607 1.00 93.38 81 CYS A C 1
ATOM 660 O O . CYS A 1 81 ? -8.397 -1.141 15.790 1.00 93.38 81 CYS A O 1
ATOM 662 N N . GLY A 1 82 ? -8.510 -0.554 13.623 1.00 93.38 82 GLY A N 1
ATOM 663 C CA . GLY A 1 82 ? -9.229 0.699 13.850 1.00 93.38 82 GLY A CA 1
ATOM 664 C C . GLY A 1 82 ? -10.611 0.466 14.459 1.00 93.38 82 GLY A C 1
ATOM 665 O O . GLY A 1 82 ? -10.962 1.109 15.447 1.00 93.38 82 GLY A O 1
ATOM 666 N N . ALA A 1 83 ? -11.364 -0.497 13.925 1.00 95.69 83 ALA A N 1
ATOM 667 C CA . ALA A 1 83 ? -12.677 -0.877 14.439 1.00 95.69 83 ALA A CA 1
ATOM 668 C C . ALA A 1 83 ? -12.605 -1.418 15.878 1.00 95.69 83 ALA A C 1
ATOM 670 O O . ALA A 1 83 ? -13.408 -1.016 16.719 1.00 95.69 83 ALA A O 1
ATOM 671 N N . LEU A 1 84 ? -11.612 -2.258 16.189 1.00 95.75 84 LEU A N 1
ATOM 672 C CA . LEU A 1 84 ? -11.357 -2.773 17.542 1.00 95.75 84 LEU A CA 1
ATOM 673 C C . LEU A 1 84 ? -11.074 -1.654 18.549 1.00 95.75 84 LEU A C 1
ATOM 675 O O . LEU A 1 84 ? -11.628 -1.666 19.645 1.00 95.75 84 LEU A O 1
ATOM 679 N N . VAL A 1 85 ? -10.267 -0.659 18.171 1.00 97.00 85 VAL A N 1
ATOM 680 C CA . VAL A 1 85 ? -9.993 0.510 19.022 1.00 97.00 85 VAL A CA 1
ATOM 681 C C . VAL A 1 85 ? -11.271 1.314 19.273 1.00 97.00 85 VAL A C 1
ATOM 683 O O . VAL A 1 85 ? -11.557 1.671 20.414 1.00 97.00 85 VAL A O 1
ATOM 686 N N . GLN A 1 86 ? -12.074 1.574 18.236 1.00 97.62 86 GLN A N 1
ATOM 687 C CA . GLN A 1 86 ? -13.347 2.289 18.400 1.00 97.62 86 GLN A CA 1
ATOM 688 C C . GLN A 1 86 ? -14.325 1.512 19.291 1.00 97.62 86 GLN A C 1
ATOM 690 O O . GLN A 1 86 ? -14.959 2.095 20.170 1.00 97.62 86 GLN A O 1
ATOM 695 N N . TYR A 1 87 ? -14.397 0.191 19.126 1.00 97.06 87 TYR A N 1
ATOM 696 C CA . TYR A 1 87 ? -15.185 -0.688 19.986 1.00 97.06 87 TYR A CA 1
ATOM 697 C C . TYR A 1 87 ? -14.711 -0.644 21.448 1.00 97.06 87 TYR A C 1
ATOM 699 O O . TYR A 1 87 ? -15.534 -0.512 22.357 1.00 97.06 87 TYR A O 1
ATOM 707 N N . ALA A 1 88 ? -13.399 -0.691 21.698 1.00 96.25 88 ALA A N 1
ATOM 708 C CA . ALA A 1 88 ? -12.825 -0.597 23.042 1.00 96.25 88 ALA A CA 1
ATOM 709 C C . ALA A 1 88 ? -13.142 0.753 23.712 1.00 96.25 88 ALA A C 1
ATOM 711 O O . ALA A 1 88 ? -13.470 0.795 24.899 1.00 96.25 88 ALA A O 1
ATOM 712 N N . ILE A 1 89 ? -13.101 1.853 22.952 1.00 96.81 89 ILE A N 1
ATOM 713 C CA . ILE A 1 89 ? -13.485 3.189 23.433 1.00 96.81 89 ILE A CA 1
ATOM 714 C C . ILE A 1 89 ? -14.973 3.220 23.787 1.00 96.81 89 ILE A C 1
ATOM 716 O O . ILE A 1 89 ? -15.337 3.674 24.873 1.00 96.81 89 ILE A O 1
ATOM 720 N N . LYS A 1 90 ? -15.835 2.729 22.890 1.00 97.88 90 LYS A N 1
ATOM 721 C CA . LYS A 1 90 ? -17.288 2.806 23.063 1.00 97.88 90 LYS A CA 1
ATOM 722 C C . LYS A 1 90 ? -17.777 1.928 24.216 1.00 97.88 90 LYS A C 1
ATOM 724 O O . LYS A 1 90 ? -18.512 2.404 25.074 1.00 97.88 90 LYS A O 1
ATOM 729 N N . SER A 1 91 ? -17.280 0.695 24.309 1.00 97.25 91 SER A N 1
ATOM 730 C CA . SER A 1 91 ? -17.565 -0.210 25.434 1.00 97.25 91 SER A CA 1
ATOM 731 C C . SER A 1 91 ? -17.144 0.378 26.783 1.00 97.25 91 SER A C 1
ATOM 733 O O . SER A 1 91 ? -17.889 0.256 27.753 1.00 97.25 91 SER A O 1
ATOM 735 N N . ARG A 1 92 ? -16.008 1.086 26.856 1.00 96.81 92 ARG A N 1
ATOM 736 C CA . ARG A 1 92 ? -15.601 1.817 28.065 1.00 96.81 92 ARG A CA 1
ATOM 737 C C . ARG A 1 92 ? -16.564 2.955 28.410 1.00 96.81 92 ARG A C 1
ATOM 739 O O . ARG A 1 92 ? -16.911 3.106 29.578 1.00 96.81 92 ARG A O 1
ATOM 746 N N . GLN A 1 93 ? -16.959 3.762 27.424 1.00 97.25 93 GLN A N 1
ATOM 747 C CA . GLN A 1 93 ? -17.894 4.880 27.620 1.00 97.25 93 GLN A CA 1
ATOM 748 C C . GLN A 1 93 ? -19.262 4.405 28.120 1.00 97.25 93 GLN A C 1
ATOM 750 O O . GLN A 1 93 ? -19.854 5.051 28.978 1.00 97.25 93 GLN A O 1
ATOM 755 N N . ASP A 1 94 ? -19.716 3.257 27.624 1.00 97.50 94 ASP A N 1
ATOM 756 C CA . ASP A 1 94 ? -21.007 2.665 27.974 1.00 97.50 94 ASP A CA 1
ATOM 757 C C . ASP A 1 94 ? -20.933 1.797 29.256 1.00 97.50 94 ASP A C 1
ATOM 759 O O . ASP A 1 94 ? -21.920 1.191 29.663 1.00 97.50 94 ASP A O 1
ATOM 763 N N . GLY A 1 95 ? -19.771 1.731 29.923 1.00 96.06 95 GLY A N 1
ATOM 764 C CA . GLY A 1 95 ? -19.587 1.009 31.190 1.00 96.06 95 GLY A CA 1
ATOM 765 C C . GLY A 1 95 ? -19.440 -0.514 31.060 1.00 96.06 95 GLY A C 1
ATOM 766 O O . GLY A 1 95 ? -19.409 -1.222 32.067 1.00 96.06 95 GLY A O 1
ATOM 767 N N . HIS A 1 96 ? -19.300 -1.043 29.843 1.00 96.88 96 HIS A N 1
ATOM 768 C CA . HIS A 1 96 ? -19.105 -2.468 29.575 1.00 96.88 96 HIS A CA 1
ATOM 769 C C . HIS A 1 96 ? -17.640 -2.888 29.785 1.00 96.88 96 HIS A C 1
ATOM 771 O O . HIS A 1 96 ? -16.881 -3.107 28.840 1.00 96.88 96 HIS A O 1
ATOM 777 N N . THR A 1 97 ? -17.239 -3.031 31.049 1.00 93.44 97 THR A N 1
ATOM 778 C CA . THR A 1 97 ? -15.850 -3.307 31.463 1.00 93.44 97 THR A CA 1
ATOM 779 C C . THR A 1 97 ? -15.273 -4.609 30.902 1.00 93.44 97 THR A C 1
ATOM 781 O O . THR A 1 97 ? -14.120 -4.622 30.478 1.00 93.44 97 THR A O 1
ATOM 784 N N . VAL A 1 98 ? -16.066 -5.684 30.841 1.00 95.88 98 VAL A N 1
ATOM 785 C CA . VAL A 1 98 ? -15.635 -6.975 30.270 1.00 95.88 98 VAL A CA 1
ATOM 786 C C . VAL A 1 98 ? -15.382 -6.848 28.768 1.00 95.88 98 VAL A C 1
ATOM 788 O O . VAL A 1 98 ? -14.331 -7.254 28.286 1.00 95.88 98 VAL A O 1
ATOM 791 N N . ALA A 1 99 ? -16.308 -6.224 28.034 1.00 93.75 99 ALA A N 1
ATOM 792 C CA . ALA A 1 99 ? -16.177 -6.010 26.593 1.00 93.75 99 ALA A CA 1
ATOM 793 C C . ALA A 1 99 ? -14.946 -5.158 26.245 1.00 93.75 99 ALA A C 1
ATOM 795 O O . ALA A 1 99 ? -14.210 -5.494 25.318 1.00 93.75 99 ALA A O 1
ATOM 796 N N . HIS A 1 100 ? -14.702 -4.096 27.016 1.00 96.38 100 HIS A N 1
ATOM 797 C CA . HIS A 1 100 ? -13.507 -3.268 26.882 1.00 96.38 100 HIS A CA 1
ATOM 798 C C . HIS A 1 100 ? -12.228 -4.079 27.129 1.00 96.38 100 HIS A C 1
ATOM 800 O O . HIS A 1 100 ? -11.318 -4.053 26.304 1.00 96.38 100 HIS A O 1
ATOM 806 N N . ALA A 1 101 ? -12.171 -4.835 28.230 1.00 95.62 101 ALA A N 1
ATOM 807 C CA . ALA A 1 101 ? -10.994 -5.619 28.589 1.00 95.62 101 ALA A CA 1
ATOM 808 C C . ALA A 1 101 ? -10.665 -6.699 27.546 1.00 95.62 101 ALA A C 1
ATOM 810 O O . ALA A 1 101 ? -9.498 -6.888 27.212 1.00 95.62 101 ALA A O 1
ATOM 811 N N . GLU A 1 102 ? -11.674 -7.387 27.005 1.00 96.56 102 GLU A N 1
ATOM 812 C CA . GLU A 1 102 ? -11.467 -8.378 25.942 1.00 96.56 102 GLU A CA 1
ATOM 813 C C . GLU A 1 102 ? -10.996 -7.731 24.632 1.00 96.56 102 GLU A C 1
ATOM 815 O O . GLU A 1 102 ? -10.098 -8.255 23.975 1.00 96.56 102 GLU A O 1
ATOM 820 N N . ALA A 1 103 ? -11.517 -6.554 24.272 1.00 93.50 103 ALA A N 1
ATOM 821 C CA . ALA A 1 103 ? -11.049 -5.831 23.089 1.00 93.50 103 ALA A CA 1
ATOM 822 C C . ALA A 1 103 ? -9.601 -5.339 23.229 1.00 93.50 103 ALA A C 1
ATOM 824 O O . ALA A 1 103 ? -8.804 -5.510 22.307 1.00 93.50 103 ALA A O 1
ATOM 825 N N . GLU A 1 104 ? -9.239 -4.779 24.385 1.00 95.81 104 GLU A N 1
ATOM 826 C CA . GLU A 1 104 ? -7.874 -4.320 24.674 1.00 95.81 104 GLU A CA 1
ATOM 827 C C . GLU A 1 104 ? -6.846 -5.457 24.608 1.00 95.81 104 GLU A C 1
ATOM 829 O O . GLU A 1 104 ? -5.723 -5.241 24.154 1.00 95.81 104 GLU A O 1
ATOM 834 N N . LYS A 1 105 ? -7.229 -6.687 24.978 1.00 96.69 105 LYS A N 1
ATOM 835 C CA . LYS A 1 105 ? -6.361 -7.868 24.831 1.00 96.69 105 LYS A CA 1
ATOM 836 C C . LYS A 1 105 ? -6.062 -8.215 23.371 1.00 96.69 105 LYS A C 1
ATOM 838 O O . LYS A 1 105 ? -4.967 -8.688 23.091 1.00 96.69 105 LYS A O 1
ATOM 843 N N . LEU A 1 106 ? -7.000 -7.979 22.450 1.00 95.00 106 LEU A N 1
ATOM 844 C CA . LEU A 1 106 ? -6.864 -8.349 21.032 1.00 95.00 106 LEU A CA 1
ATOM 845 C C . LEU A 1 106 ? -6.070 -7.326 20.206 1.00 95.00 106 LEU A C 1
ATOM 847 O O . LEU A 1 106 ? -5.449 -7.681 19.202 1.00 95.00 106 LEU A O 1
ATOM 851 N N . ILE A 1 107 ? -6.082 -6.048 20.597 1.00 93.75 107 ILE A N 1
ATOM 852 C CA . ILE A 1 107 ? -5.431 -4.961 19.843 1.00 93.75 107 ILE A CA 1
ATOM 853 C C . ILE A 1 107 ? -3.928 -5.222 19.585 1.00 93.75 107 ILE A C 1
ATOM 855 O O . ILE A 1 107 ? -3.488 -5.015 18.445 1.00 93.75 107 ILE A O 1
ATOM 859 N N . PRO A 1 108 ? -3.114 -5.667 20.568 1.00 95.06 108 PRO A N 1
ATOM 860 C CA . PRO A 1 108 ? -1.702 -5.977 20.347 1.00 95.06 108 PRO A CA 1
ATOM 861 C C . PRO A 1 108 ? -1.470 -7.022 19.251 1.00 95.06 108 PRO A C 1
ATOM 863 O O . PRO A 1 108 ? -0.631 -6.791 18.377 1.00 95.06 108 PRO A O 1
ATOM 866 N N . ASP A 1 109 ? -2.248 -8.106 19.247 1.00 94.56 109 ASP A N 1
ATOM 867 C CA . ASP A 1 109 ? -2.099 -9.215 18.298 1.00 94.56 109 ASP A CA 1
ATOM 868 C C . ASP A 1 109 ? -2.390 -8.766 16.863 1.00 94.56 109 ASP A C 1
ATOM 870 O O . ASP A 1 109 ? -1.613 -9.030 15.939 1.00 94.56 109 ASP A O 1
ATOM 874 N N . VAL A 1 110 ? -3.468 -7.998 16.670 1.00 93.69 110 VAL A N 1
ATOM 875 C CA . VAL A 1 110 ? -3.820 -7.440 15.355 1.00 93.69 110 VAL A CA 1
ATOM 876 C C . VAL A 1 110 ? -2.749 -6.454 14.883 1.00 93.69 110 VAL A C 1
ATOM 878 O O . VAL A 1 110 ? -2.347 -6.466 13.715 1.00 93.69 110 VAL A O 1
ATOM 881 N N . ARG A 1 111 ? -2.216 -5.624 15.786 1.00 91.62 111 ARG A N 1
ATOM 882 C CA . ARG A 1 111 ? -1.139 -4.681 15.457 1.00 91.62 111 ARG A CA 1
ATOM 883 C C . ARG A 1 111 ? 0.143 -5.400 15.039 1.00 91.62 111 ARG A C 1
ATOM 885 O O . ARG A 1 111 ? 0.827 -4.954 14.112 1.00 91.62 111 ARG A O 1
ATOM 892 N N . ASP A 1 112 ? 0.479 -6.501 15.699 1.00 94.38 112 ASP A N 1
ATOM 893 C CA . ASP A 1 112 ? 1.650 -7.298 15.351 1.00 94.38 112 ASP A CA 1
ATOM 894 C C . ASP A 1 112 ? 1.453 -8.075 14.043 1.00 94.38 112 ASP A C 1
ATOM 896 O O . ASP A 1 112 ? 2.391 -8.152 13.242 1.00 94.38 112 ASP A O 1
ATOM 900 N N . ALA A 1 113 ? 0.232 -8.521 13.732 1.00 92.88 113 ALA A N 1
ATOM 901 C CA . ALA A 1 113 ? -0.104 -9.066 12.416 1.00 92.88 113 ALA A CA 1
ATOM 902 C C . ALA A 1 113 ? 0.164 -8.050 11.287 1.00 92.88 113 ALA A C 1
ATOM 904 O O . ALA A 1 113 ? 0.860 -8.378 10.321 1.00 92.88 113 ALA A O 1
ATOM 905 N N . VAL A 1 114 ? -0.269 -6.787 11.433 1.00 91.88 114 VAL A N 1
ATOM 906 C CA . VAL A 1 114 ? 0.027 -5.714 10.454 1.00 91.88 114 VAL A CA 1
ATOM 907 C C . VAL A 1 114 ? 1.535 -5.525 10.270 1.00 91.88 114 VAL A C 1
ATOM 909 O O . VAL A 1 114 ? 2.026 -5.429 9.141 1.00 91.88 114 VAL A O 1
ATOM 912 N N . ARG A 1 115 ? 2.303 -5.508 11.366 1.00 91.88 115 ARG A N 1
ATOM 913 C CA . ARG A 1 115 ? 3.769 -5.371 11.311 1.00 91.88 115 ARG A CA 1
ATOM 914 C C . ARG A 1 115 ? 4.430 -6.551 10.604 1.00 91.88 11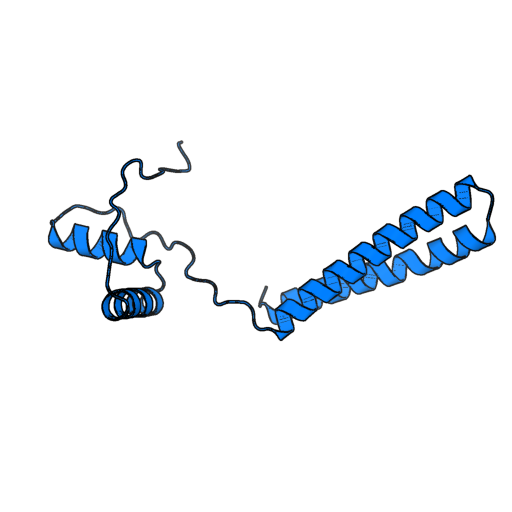5 ARG A C 1
ATOM 916 O O . ARG A 1 115 ? 5.387 -6.351 9.852 1.00 91.88 115 ARG A O 1
ATOM 923 N N . ASN A 1 116 ? 3.935 -7.765 10.823 1.00 93.44 116 ASN A N 1
ATOM 924 C CA . ASN A 1 116 ? 4.433 -8.963 10.154 1.00 93.44 116 ASN A CA 1
ATOM 925 C C . ASN A 1 116 ? 4.153 -8.921 8.647 1.00 93.44 116 ASN A C 1
ATOM 927 O O . ASN A 1 116 ? 5.059 -9.214 7.864 1.00 93.44 116 ASN A O 1
ATOM 931 N N . LEU A 1 117 ? 2.972 -8.451 8.232 1.00 92.38 117 LEU A N 1
ATOM 932 C CA . LEU A 1 117 ? 2.652 -8.208 6.822 1.00 92.38 117 LEU A CA 1
ATOM 933 C C . LEU A 1 117 ? 3.571 -7.144 6.202 1.00 92.38 117 LEU A C 1
ATOM 935 O O . LEU A 1 117 ? 4.089 -7.342 5.103 1.00 92.38 117 LEU A O 1
ATOM 939 N N . ASP A 1 118 ? 3.854 -6.049 6.915 1.00 89.81 118 ASP A N 1
ATOM 940 C CA . ASP A 1 118 ? 4.784 -5.013 6.446 1.00 89.81 118 ASP A CA 1
ATOM 941 C C . ASP A 1 118 ? 6.222 -5.542 6.285 1.00 89.81 118 ASP A C 1
ATOM 943 O O . ASP A 1 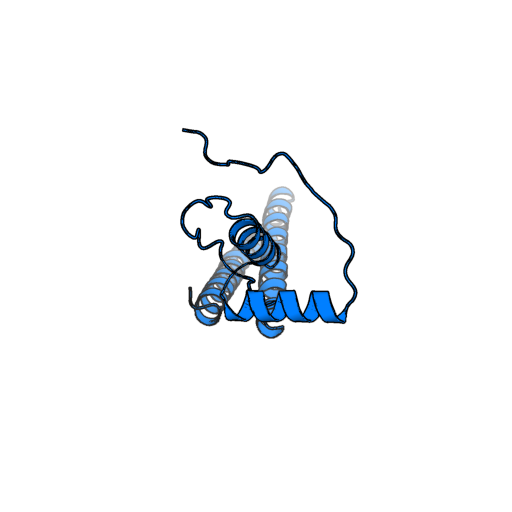118 ? 6.908 -5.185 5.321 1.00 89.81 118 ASP A O 1
ATOM 947 N N . ARG A 1 119 ? 6.687 -6.410 7.194 1.00 92.69 119 ARG A N 1
ATOM 948 C CA . ARG A 1 119 ? 7.997 -7.079 7.091 1.00 92.69 119 ARG A CA 1
ATOM 949 C C . 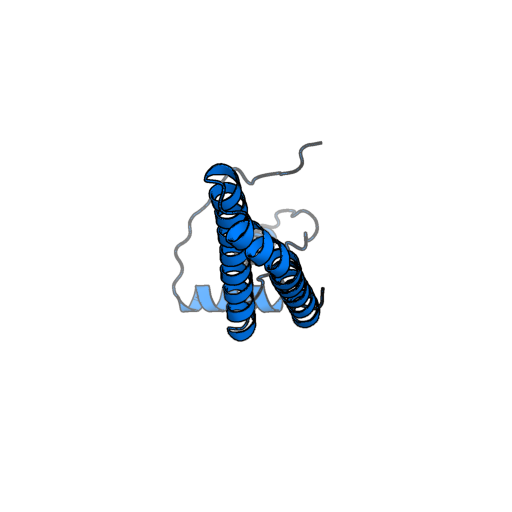ARG A 1 119 ? 8.042 -8.056 5.920 1.00 92.69 119 ARG A C 1
ATOM 951 O O . ARG A 1 119 ? 9.011 -8.037 5.164 1.00 92.69 119 ARG A O 1
ATOM 958 N N . LEU A 1 120 ? 7.011 -8.887 5.759 1.00 90.38 120 LEU A N 1
ATOM 959 C CA . LEU A 1 120 ? 6.902 -9.833 4.648 1.00 90.38 120 LEU A CA 1
ATOM 960 C C . LEU A 1 120 ? 6.916 -9.096 3.308 1.00 90.38 120 LEU A C 1
ATOM 962 O O . LEU A 1 120 ? 7.692 -9.441 2.421 1.00 90.38 120 LEU A O 1
ATOM 966 N N . ARG A 1 121 ? 6.136 -8.016 3.196 1.00 88.12 121 ARG A N 1
ATOM 967 C CA . ARG A 1 121 ? 6.126 -7.157 2.013 1.00 88.12 121 ARG A CA 1
ATOM 968 C C . ARG A 1 121 ? 7.518 -6.626 1.683 1.00 88.12 121 ARG A C 1
ATOM 970 O O . ARG A 1 121 ? 7.936 -6.724 0.539 1.00 88.12 121 ARG A O 1
ATOM 977 N N . LYS A 1 122 ? 8.233 -6.060 2.662 1.00 87.62 122 LYS A N 1
ATOM 978 C CA . LYS A 1 122 ? 9.588 -5.519 2.453 1.00 87.62 122 LYS A CA 1
ATOM 979 C C . LYS A 1 122 ? 10.556 -6.584 1.931 1.00 87.62 122 LYS A C 1
ATOM 981 O O . LYS A 1 122 ? 11.196 -6.359 0.908 1.00 87.62 122 LYS A O 1
ATOM 986 N N . LYS A 1 123 ? 10.552 -7.773 2.550 1.00 87.88 123 LYS A N 1
ATOM 987 C CA . LYS A 1 123 ? 11.354 -8.925 2.104 1.00 87.88 123 LYS A CA 1
ATOM 988 C C . LYS A 1 123 ? 11.063 -9.309 0.651 1.00 87.88 123 LYS A C 1
ATOM 990 O O . LYS A 1 123 ? 11.995 -9.526 -0.112 1.00 87.88 123 LYS A O 1
ATOM 995 N N . LEU A 1 124 ? 9.787 -9.369 0.264 1.00 84.50 124 LEU A N 1
ATOM 996 C CA . LEU A 1 124 ? 9.384 -9.750 -1.093 1.00 84.50 124 LEU A CA 1
ATOM 997 C C . LEU A 1 124 ? 9.604 -8.638 -2.133 1.00 84.50 124 LEU A C 1
ATOM 999 O O . LEU A 1 124 ? 9.794 -8.934 -3.307 1.00 84.50 124 LEU A O 1
ATOM 1003 N N . GLU A 1 125 ? 9.586 -7.368 -1.721 1.00 82.19 125 GLU A N 1
ATOM 1004 C CA . GLU A 1 125 ? 9.895 -6.216 -2.581 1.00 82.19 125 GLU A CA 1
ATOM 1005 C C . GLU A 1 125 ? 11.403 -5.919 -2.690 1.00 82.19 125 GLU A C 1
ATOM 1007 O O . GLU A 1 125 ? 11.776 -4.990 -3.409 1.00 82.19 125 GLU A O 1
ATOM 1012 N N . GLY A 1 126 ? 12.261 -6.664 -1.983 1.00 74.31 126 GLY A N 1
ATOM 1013 C CA . GLY A 1 126 ? 13.710 -6.439 -1.964 1.00 74.31 126 GLY A CA 1
ATOM 1014 C C . GLY A 1 126 ? 14.126 -5.120 -1.298 1.00 74.31 126 GLY A C 1
ATOM 1015 O O . GLY A 1 126 ? 15.090 -4.499 -1.743 1.00 74.31 126 GLY A O 1
ATOM 1016 N N . LYS A 1 127 ? 13.380 -4.666 -0.280 1.00 56.09 127 LYS A N 1
ATOM 1017 C CA . LYS A 1 127 ? 13.613 -3.414 0.466 1.00 56.09 127 LYS A CA 1
ATOM 1018 C C . LYS A 1 127 ? 13.903 -3.639 1.944 1.00 56.09 127 LYS A C 1
ATOM 1020 O O . LYS A 1 127 ? 13.356 -4.605 2.520 1.00 56.09 127 LYS A O 1
#

Radius of gyration: 25.31 Å; chains: 1; bounding box: 44×39×66 Å

Foldseek 3Di:
DDPDPDDPDDDDDDDDPVVVVVLCVVCVVVQHHSVVSVVVVVCVVVVHDDDPDDNPRGDDPDPPVVLVVLVVVLVVLVVVLVVLVVQLVVCVVVVVVVSNVVSVVCNVVSVVVSVVSVVVSCVVVVD

Secondary structure (DSSP, 8-state):
--S-------------HHHHHHHHHHHHHTTS-HHHHHHHHHHHHTTPPPPS-------PPPPPHHHHHHHHHHHHHHHHHHHHHHHHHHHHHTT-HHHHHHHHHHHHHHHHHHHHHHHHHHHHHT-

Sequence (127 aa):
MSEKRKLNHSLLVRLDDDLYGRITEQARRQDVTANSLVRRTMADTLSYPLPPKQTVKAFAPPKPEYIKELYRLRESTAELCGALVQYAIKSRQDGHTVAHAEAEKLIPDVRDAVRNLDRLRKKLEGK